Protein AF-A0A955GLT0-F1 (afdb_monomer)

Solvent-accessible surface area (backbone atoms only — not comparable to full-atom values): 5269 Å² total; per-residue (Å²): 134,77,62,57,62,57,51,56,55,58,64,50,71,75,70,80,43,52,69,57,51,52,56,52,40,60,75,50,39,75,55,86,53,65,71,56,28,47,45,45,9,45,49,45,28,59,43,27,73,77,38,53,63,65,41,48,56,51,40,75,76,42,37,40,66,34,46,69,64,18,48,51,44,38,43,62,85,51,56,72,68,60,42,52,52,53,57,49,43,38,73,72,63,119

Structure (mmCIF, N/CA/C/O backbone):
data_AF-A0A955GLT0-F1
#
_entry.id   AF-A0A955GLT0-F1
#
loop_
_atom_site.group_PDB
_atom_site.id
_atom_site.type_symbol
_atom_site.label_atom_id
_atom_site.label_alt_id
_atom_site.label_comp_id
_atom_site.label_asym_id
_atom_site.label_entity_id
_atom_site.label_seq_id
_atom_site.pdbx_PDB_ins_code
_atom_site.Cartn_x
_atom_site.Cartn_y
_atom_site.Cartn_z
_atom_site.occupancy
_atom_site.B_iso_or_equiv
_atom_site.auth_seq_id
_atom_site.auth_comp_id
_atom_site.auth_asym_id
_atom_site.auth_atom_id
_atom_site.pdbx_PDB_model_num
ATOM 1 N N . LYS A 1 1 ? -0.012 1.120 24.786 1.00 47.44 1 LYS A N 1
ATOM 2 C CA . LYS A 1 1 ? -0.844 0.226 23.939 1.00 47.44 1 LYS A CA 1
ATOM 3 C C . LYS A 1 1 ? -0.318 0.081 22.489 1.00 47.44 1 LYS A C 1
ATOM 5 O O . LYS A 1 1 ? -0.978 -0.544 21.677 1.00 47.44 1 LYS A O 1
ATOM 10 N N . ASN A 1 2 ? 0.921 0.510 22.186 1.00 43.53 2 ASN A N 1
ATOM 11 C CA . ASN A 1 2 ? 1.447 0.621 20.808 1.00 43.53 2 ASN A CA 1
ATOM 12 C C . ASN A 1 2 ? 2.295 -0.576 20.328 1.00 43.53 2 ASN A C 1
ATOM 14 O O . ASN A 1 2 ? 2.870 -0.527 19.248 1.00 43.53 2 ASN A O 1
ATOM 18 N N . ARG A 1 3 ? 2.412 -1.648 21.124 1.00 44.78 3 ARG A N 1
ATOM 19 C CA . ARG A 1 3 ? 3.221 -2.829 20.764 1.00 44.78 3 ARG A CA 1
ATOM 20 C C . ARG A 1 3 ? 2.453 -3.858 19.930 1.00 44.78 3 ARG A C 1
ATOM 22 O O . ARG A 1 3 ? 3.079 -4.605 19.193 1.00 44.78 3 ARG A O 1
ATOM 29 N N . ILE A 1 4 ? 1.121 -3.881 20.020 1.00 50.28 4 ILE A N 1
ATOM 30 C CA . ILE A 1 4 ? 0.294 -4.939 19.418 1.00 50.28 4 ILE A CA 1
ATOM 31 C C . ILE A 1 4 ? 0.258 -4.814 17.893 1.00 50.28 4 ILE A C 1
ATOM 33 O O . ILE A 1 4 ? 0.492 -5.814 17.227 1.00 50.28 4 ILE A O 1
ATOM 37 N N . ALA A 1 5 ? 0.064 -3.602 17.352 1.00 49.94 5 ALA A N 1
ATOM 38 C CA . ALA A 1 5 ? 0.055 -3.362 15.904 1.00 49.94 5 ALA A CA 1
ATOM 39 C C . ALA A 1 5 ? 1.405 -3.725 15.261 1.00 49.94 5 ALA A C 1
ATOM 41 O O . ALA A 1 5 ? 1.452 -4.509 14.324 1.00 49.94 5 ALA A O 1
ATOM 42 N N . ILE A 1 6 ? 2.517 -3.260 15.846 1.00 53.38 6 ILE A N 1
ATOM 43 C CA . ILE A 1 6 ? 3.873 -3.599 15.380 1.00 53.38 6 ILE A CA 1
ATOM 44 C C . ILE A 1 6 ? 4.130 -5.115 15.474 1.00 53.38 6 ILE A C 1
ATOM 46 O O . ILE A 1 6 ? 4.723 -5.698 14.569 1.00 53.38 6 ILE A O 1
ATOM 50 N N . ALA A 1 7 ? 3.667 -5.773 16.543 1.00 53.47 7 ALA A N 1
ATOM 51 C CA . ALA A 1 7 ? 3.836 -7.214 16.723 1.00 53.47 7 ALA A CA 1
ATOM 52 C C . ALA A 1 7 ? 3.009 -8.049 15.729 1.00 53.47 7 ALA A C 1
ATOM 54 O O . ALA A 1 7 ? 3.499 -9.078 15.268 1.00 53.47 7 ALA A O 1
ATOM 55 N N . THR A 1 8 ? 1.802 -7.604 15.350 1.00 54.09 8 THR A N 1
ATOM 56 C CA . THR A 1 8 ? 1.003 -8.284 14.312 1.00 54.09 8 THR A CA 1
ATOM 57 C C . THR A 1 8 ? 1.673 -8.143 12.949 1.00 54.09 8 THR A C 1
ATOM 59 O O . THR A 1 8 ? 1.871 -9.136 12.258 1.00 54.09 8 THR A O 1
ATOM 62 N N . THR A 1 9 ? 2.142 -6.941 12.611 1.00 55.34 9 THR A N 1
ATOM 63 C CA . THR A 1 9 ? 2.910 -6.662 11.390 1.00 55.34 9 THR A CA 1
ATOM 64 C C . THR A 1 9 ? 4.179 -7.526 11.266 1.00 55.34 9 THR A C 1
ATOM 66 O O . THR A 1 9 ? 4.480 -8.037 10.187 1.00 55.34 9 THR A O 1
ATOM 69 N N . LEU A 1 10 ? 4.908 -7.757 12.365 1.00 55.16 10 LEU A N 1
ATOM 70 C CA . LEU A 1 10 ? 6.148 -8.546 12.363 1.00 55.16 10 LEU A CA 1
ATOM 71 C C . LEU A 1 10 ? 5.916 -10.067 12.243 1.00 55.16 10 LEU A C 1
ATOM 73 O O . LEU A 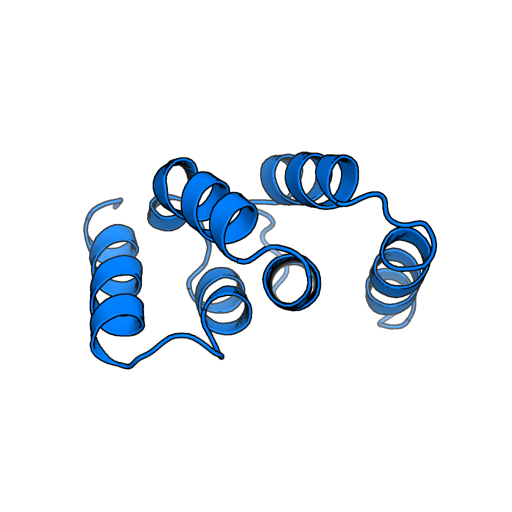1 10 ? 6.796 -10.782 11.760 1.00 55.16 10 LEU A O 1
ATOM 77 N N . ALA A 1 11 ? 4.760 -10.567 12.688 1.00 56.16 11 ALA A N 1
ATOM 78 C CA . ALA A 1 11 ? 4.433 -11.993 12.653 1.00 56.16 11 ALA A CA 1
ATOM 79 C C . ALA A 1 11 ? 4.120 -12.498 11.231 1.00 56.16 11 ALA A C 1
ATOM 81 O O . ALA A 1 11 ? 4.488 -13.620 10.892 1.00 56.16 11 ALA A O 1
ATOM 82 N N . PHE A 1 12 ? 3.504 -11.673 10.373 1.00 56.22 12 PHE A N 1
ATOM 83 C CA . PHE A 1 12 ? 3.058 -12.102 9.037 1.00 56.22 12 PHE A CA 1
ATOM 84 C C . PHE A 1 12 ? 4.145 -12.029 7.954 1.00 56.22 12 P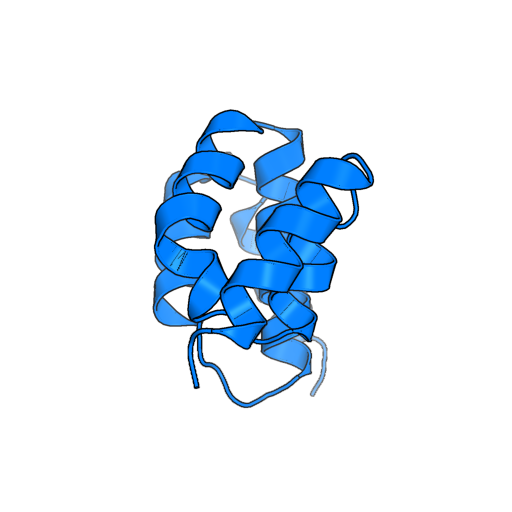HE A 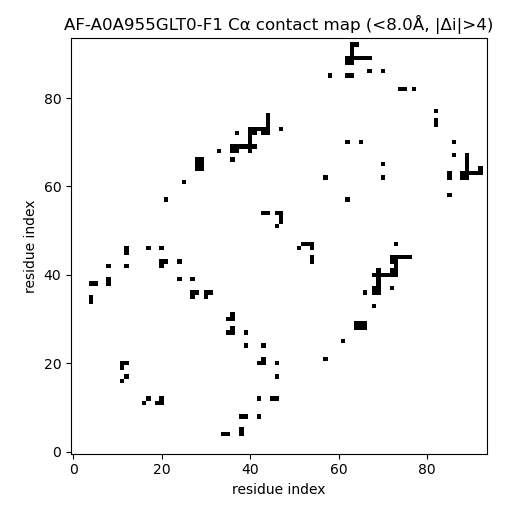C 1
ATOM 86 O O . PHE A 1 12 ? 4.224 -12.908 7.097 1.00 56.22 12 PHE A O 1
ATOM 93 N N . ILE A 1 13 ? 5.053 -11.049 8.029 1.00 55.28 13 ILE A N 1
ATOM 94 C CA . ILE A 1 13 ? 6.124 -10.856 7.029 1.00 55.28 13 ILE A CA 1
ATOM 95 C C . ILE A 1 13 ? 7.175 -11.985 7.083 1.00 55.28 13 ILE A C 1
ATOM 97 O O . ILE A 1 13 ? 7.897 -12.233 6.115 1.00 55.28 13 ILE A O 1
ATOM 101 N N . ARG A 1 14 ? 7.268 -12.714 8.200 1.00 57.00 14 ARG A N 1
ATOM 102 C CA . ARG A 1 14 ? 8.317 -13.718 8.434 1.00 57.00 14 ARG A CA 1
ATOM 103 C C . ARG A 1 14 ? 8.108 -15.070 7.744 1.00 57.00 14 ARG A C 1
ATOM 105 O O . ARG A 1 14 ? 9.018 -15.885 7.822 1.00 57.00 14 ARG A O 1
ATOM 112 N N . HIS A 1 15 ? 6.974 -15.334 7.091 1.00 56.25 15 HIS A N 1
ATOM 113 C CA . HIS A 1 15 ? 6.657 -16.665 6.525 1.00 56.25 15 HIS A CA 1
ATOM 114 C C . HIS A 1 15 ? 6.229 -16.648 5.048 1.00 56.25 15 HIS A C 1
ATOM 116 O O . HIS A 1 15 ? 5.510 -17.535 4.608 1.00 56.25 15 HIS A O 1
ATOM 122 N N . ASP A 1 16 ? 6.648 -15.639 4.280 1.00 60.81 16 ASP A N 1
ATOM 123 C CA . ASP A 1 16 ? 6.372 -15.559 2.830 1.00 60.81 16 ASP A CA 1
ATOM 124 C C . ASP A 1 16 ? 4.881 -15.536 2.449 1.00 60.81 16 ASP A C 1
ATOM 126 O O . ASP A 1 16 ? 4.487 -15.809 1.321 1.00 60.81 16 ASP A O 1
ATOM 130 N N . ARG A 1 17 ? 4.020 -15.141 3.393 1.00 71.62 17 ARG A N 1
ATOM 131 C CA . ARG A 1 17 ? 2.567 -15.077 3.193 1.00 71.62 17 ARG A CA 1
ATOM 132 C C . ARG A 1 17 ? 2.158 -13.704 2.658 1.00 71.62 17 ARG A C 1
ATOM 134 O O . ARG A 1 17 ? 1.498 -12.923 3.348 1.00 71.62 17 ARG A O 1
ATOM 141 N N . LEU A 1 18 ? 2.597 -13.403 1.434 1.00 79.00 18 LEU A N 1
ATOM 142 C CA . LEU A 1 18 ? 2.225 -12.178 0.717 1.00 79.00 18 LEU A CA 1
ATOM 143 C C . LEU A 1 18 ? 0.710 -12.113 0.489 1.00 79.00 18 LEU A C 1
ATOM 145 O O . LEU A 1 18 ? 0.095 -11.105 0.824 1.00 79.00 18 LEU A O 1
ATOM 149 N N . ASP A 1 19 ? 0.092 -13.215 0.069 1.00 82.69 19 ASP A N 1
ATOM 150 C CA . ASP A 1 19 ? -1.356 -13.283 -0.176 1.00 82.69 19 ASP A CA 1
ATOM 151 C C . ASP A 1 19 ? -2.172 -12.903 1.063 1.00 82.69 19 ASP A C 1
ATOM 153 O O . ASP A 1 19 ? -3.096 -12.095 1.002 1.00 82.69 19 ASP A O 1
ATOM 157 N N . GLN A 1 20 ? -1.774 -13.412 2.230 1.00 83.56 20 GLN A N 1
ATOM 158 C CA . GLN A 1 20 ? -2.430 -13.071 3.493 1.00 83.56 20 GLN A CA 1
ATOM 159 C C . GLN A 1 20 ? -2.221 -11.612 3.887 1.00 83.56 20 GLN A C 1
ATOM 161 O O . GLN A 1 20 ? -3.098 -11.001 4.493 1.00 83.56 20 GLN A O 1
ATOM 166 N N . THR A 1 21 ? -1.061 -11.047 3.549 1.00 86.38 21 THR A N 1
ATOM 167 C CA . THR A 1 21 ? -0.787 -9.626 3.774 1.00 86.38 21 THR A CA 1
ATOM 168 C C . THR A 1 21 ? -1.770 -8.767 2.984 1.00 86.38 21 THR A C 1
ATOM 170 O O . THR A 1 21 ? -2.338 -7.833 3.553 1.00 86.38 21 THR A O 1
ATOM 173 N N . TYR A 1 22 ? -2.031 -9.103 1.719 1.00 90.81 22 TYR A N 1
ATOM 174 C CA . TYR A 1 22 ? -3.010 -8.388 0.901 1.00 90.81 22 TYR A CA 1
ATOM 175 C C . TYR A 1 22 ? -4.447 -8.600 1.395 1.00 90.81 22 TYR A C 1
ATOM 177 O O . TYR A 1 22 ? -5.162 -7.616 1.567 1.00 90.81 22 TYR A O 1
ATOM 185 N N . GLN A 1 23 ? -4.836 -9.830 1.750 1.00 90.25 23 GLN A N 1
ATOM 186 C CA . GLN A 1 23 ? -6.162 -10.126 2.321 1.00 90.25 23 GLN A CA 1
ATOM 187 C C . GLN A 1 23 ? -6.443 -9.327 3.605 1.00 90.25 23 GLN A C 1
ATOM 189 O O . GLN A 1 23 ? -7.508 -8.736 3.766 1.00 90.25 23 GLN A O 1
ATOM 194 N N . ILE A 1 24 ? -5.478 -9.267 4.527 1.00 88.69 24 ILE A N 1
ATOM 195 C CA . ILE A 1 24 ? -5.618 -8.484 5.764 1.00 88.69 24 ILE A CA 1
ATOM 196 C C . ILE A 1 24 ? -5.664 -6.983 5.452 1.00 88.69 24 ILE A C 1
ATOM 198 O O . ILE A 1 24 ? -6.441 -6.249 6.063 1.00 88.69 24 ILE A O 1
ATOM 202 N N . SER A 1 25 ? -4.844 -6.520 4.505 1.00 91.62 25 SER A N 1
ATOM 203 C CA . SER A 1 25 ? -4.811 -5.108 4.107 1.00 91.62 25 SER A CA 1
ATOM 204 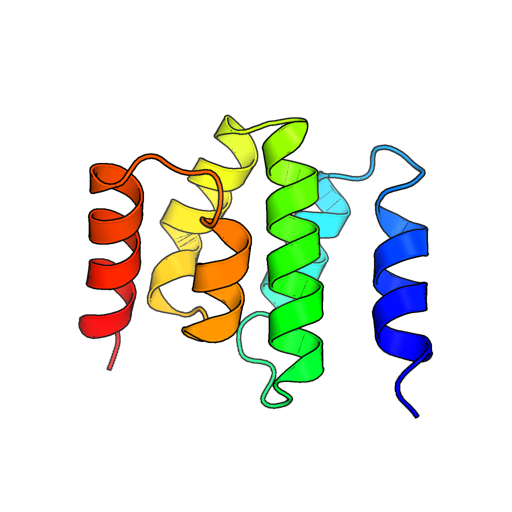C C . SER A 1 25 ? -6.137 -4.655 3.499 1.00 91.62 25 SER A C 1
ATOM 206 O O . SER A 1 25 ? -6.578 -3.544 3.781 1.00 91.62 25 SER A O 1
ATOM 208 N N . GLU A 1 26 ? -6.792 -5.520 2.723 1.00 93.25 26 GLU A N 1
ATOM 209 C CA . GLU A 1 26 ? -8.135 -5.294 2.187 1.00 93.25 26 GLU A CA 1
ATOM 210 C C . GLU A 1 26 ? -9.173 -5.143 3.309 1.00 93.25 26 GLU A C 1
ATOM 212 O O . GLU A 1 26 ? -9.909 -4.158 3.345 1.00 93.25 26 GLU A O 1
ATOM 217 N N . ILE A 1 27 ? -9.181 -6.057 4.287 1.00 91.25 27 ILE A N 1
ATOM 218 C CA . ILE A 1 27 ? -10.104 -5.997 5.436 1.00 91.25 27 ILE A CA 1
ATOM 219 C C . ILE A 1 27 ? -9.922 -4.695 6.231 1.00 91.25 27 ILE A C 1
ATOM 221 O O . ILE A 1 27 ? -10.888 -4.096 6.706 1.00 91.25 27 ILE A O 1
ATOM 225 N N . LEU A 1 28 ? -8.677 -4.242 6.388 1.00 91.12 28 LEU A N 1
ATOM 226 C CA . LEU A 1 28 ? -8.325 -3.082 7.209 1.00 91.12 28 LEU A CA 1
ATOM 227 C C . LEU A 1 28 ? -8.308 -1.763 6.434 1.00 91.12 28 LEU A C 1
ATOM 229 O O . LEU A 1 28 ? -7.883 -0.738 6.976 1.00 91.12 28 LEU A O 1
ATOM 233 N N . ILE A 1 29 ? -8.775 -1.757 5.186 1.00 91.00 29 ILE A N 1
ATOM 234 C CA . ILE A 1 29 ? -8.479 -0.665 4.269 1.00 91.00 29 ILE A CA 1
ATOM 235 C C . ILE A 1 29 ? -9.045 0.687 4.699 1.00 91.00 29 ILE A C 1
ATOM 237 O O . ILE A 1 29 ? -8.411 1.707 4.466 1.00 91.00 29 ILE A O 1
ATOM 241 N N . ARG A 1 30 ? -10.177 0.707 5.412 1.00 88.44 30 ARG A N 1
ATOM 242 C CA . ARG A 1 30 ? -10.816 1.925 5.949 1.00 88.44 30 ARG A CA 1
ATOM 243 C C . ARG A 1 30 ? -10.707 2.051 7.468 1.00 88.44 30 ARG A C 1
ATOM 245 O O . ARG A 1 30 ? -11.520 2.731 8.090 1.00 88.44 30 ARG A O 1
ATOM 252 N N . HIS A 1 31 ? -9.737 1.384 8.092 1.00 88.50 31 HIS A N 1
ATOM 253 C CA . HIS A 1 31 ? -9.614 1.418 9.547 1.00 88.50 31 HIS A CA 1
ATOM 254 C C . HIS A 1 31 ? -9.401 2.865 10.054 1.00 88.50 31 HIS A C 1
ATOM 256 O O . HIS A 1 31 ? -8.518 3.560 9.539 1.00 88.50 31 HIS A O 1
ATOM 262 N N . PRO A 1 32 ? -10.166 3.338 11.059 1.00 87.06 32 PRO A N 1
ATOM 263 C CA . PRO A 1 32 ? -10.147 4.746 11.473 1.00 87.06 32 PRO A CA 1
ATOM 264 C C . PRO A 1 32 ? -8.863 5.148 12.216 1.00 87.06 32 PRO A C 1
ATOM 266 O O . PRO A 1 32 ? -8.434 6.294 12.136 1.00 87.06 32 PRO A O 1
ATOM 269 N N . GLU A 1 33 ? -8.229 4.209 12.923 1.00 89.31 33 GLU A N 1
ATOM 270 C CA . GLU A 1 33 ? -7.009 4.477 13.698 1.00 89.31 33 GLU A CA 1
ATOM 271 C C . GLU A 1 33 ? -5.773 4.699 12.811 1.00 89.31 33 GLU A C 1
ATOM 273 O O . GLU A 1 33 ? -5.346 3.799 12.082 1.00 89.31 33 GLU A O 1
ATOM 278 N N . ASP A 1 34 ? -5.122 5.853 12.965 1.00 88.50 34 ASP A N 1
ATOM 279 C CA . ASP A 1 34 ? -3.910 6.242 12.226 1.00 88.50 34 ASP A CA 1
ATOM 280 C C . ASP A 1 34 ? -2.754 5.234 12.383 1.00 88.50 34 ASP A C 1
ATOM 282 O O . ASP A 1 34 ? -2.059 4.910 11.419 1.00 88.50 34 ASP A O 1
ATOM 286 N N . LEU A 1 35 ? -2.573 4.656 13.5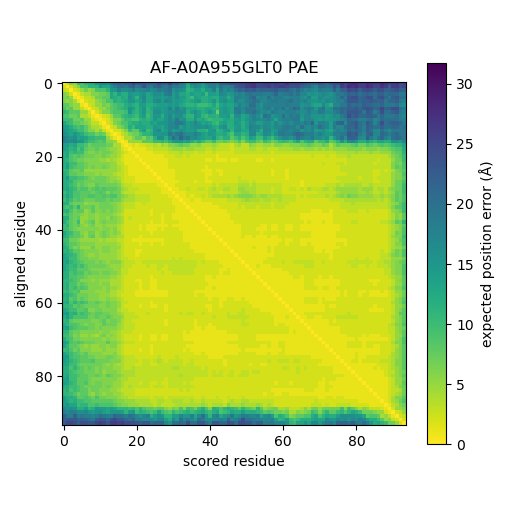77 1.00 86.50 35 LEU A N 1
ATOM 287 C CA . LEU A 1 35 ? -1.543 3.634 13.797 1.00 86.50 35 LEU A CA 1
ATOM 288 C C . LEU A 1 35 ? -1.789 2.367 12.971 1.00 86.50 35 LEU A C 1
ATOM 290 O O . LEU A 1 35 ? -0.827 1.756 12.504 1.00 86.50 35 LEU A O 1
ATOM 294 N N . MET A 1 36 ? -3.053 1.984 12.767 1.00 87.44 36 MET A N 1
ATOM 295 C CA . MET A 1 36 ? -3.387 0.839 11.923 1.00 87.44 36 MET A CA 1
ATOM 296 C C . MET A 1 36 ? -3.101 1.156 10.457 1.00 87.44 36 MET A C 1
ATOM 2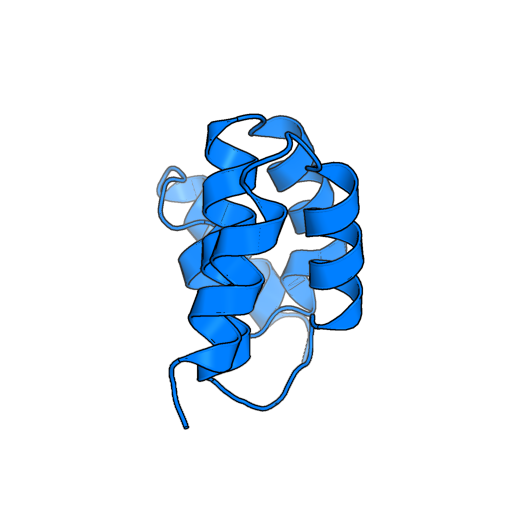98 O O . MET A 1 36 ? -2.473 0.359 9.768 1.00 87.44 36 MET A O 1
ATOM 302 N N . GLN A 1 37 ? -3.463 2.356 10.000 1.00 91.81 37 GLN A N 1
ATOM 303 C CA . GLN A 1 37 ? -3.176 2.811 8.638 1.00 91.81 37 GLN A CA 1
ATOM 304 C C . GLN A 1 37 ? -1.672 2.800 8.336 1.00 91.81 37 GLN A C 1
ATOM 306 O O . GLN A 1 37 ? -1.252 2.316 7.286 1.00 91.81 37 GLN A O 1
ATOM 311 N N . LYS A 1 38 ? -0.847 3.281 9.275 1.00 90.38 38 LYS A N 1
ATOM 312 C CA . LYS A 1 38 ? 0.622 3.225 9.179 1.00 90.38 38 LYS A CA 1
ATOM 313 C C . LYS A 1 38 ? 1.139 1.789 9.155 1.00 90.38 38 LYS A C 1
ATOM 315 O O . LYS A 1 38 ? 1.996 1.469 8.335 1.00 90.38 3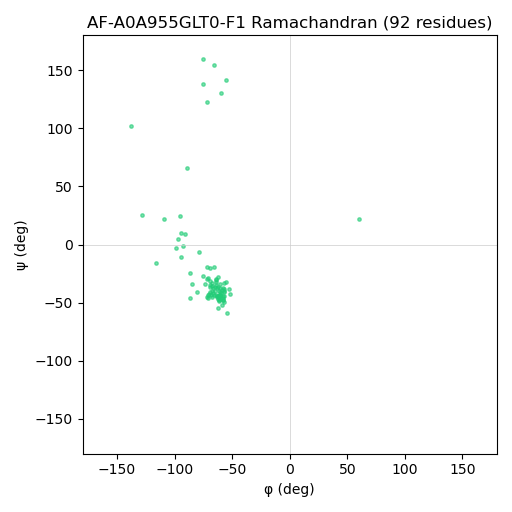8 LYS A O 1
ATOM 320 N N . GLY A 1 39 ? 0.608 0.931 10.029 1.00 89.94 39 GLY A N 1
ATOM 321 C CA . GLY A 1 39 ? 0.961 -0.487 10.095 1.00 89.94 39 GLY A CA 1
ATOM 322 C C . GLY A 1 39 ? 0.689 -1.213 8.777 1.00 89.94 39 GLY A C 1
ATOM 323 O O . GLY A 1 39 ? 1.600 -1.809 8.207 1.00 89.94 39 GLY A O 1
ATOM 324 N N . VAL A 1 40 ? -0.530 -1.088 8.249 1.00 91.44 40 VAL A N 1
ATOM 325 C CA . VAL A 1 40 ? -0.940 -1.696 6.973 1.00 91.44 40 VAL A CA 1
ATOM 326 C C . VAL A 1 40 ? -0.135 -1.125 5.804 1.00 91.44 40 VAL A C 1
ATOM 328 O O . VAL A 1 40 ? 0.390 -1.880 4.990 1.00 91.44 40 VAL A O 1
ATOM 331 N N . GLY A 1 41 ? 0.051 0.197 5.743 1.00 94.00 41 GLY A N 1
ATOM 332 C CA . GLY A 1 41 ? 0.859 0.827 4.697 1.00 94.00 41 GLY A CA 1
ATOM 333 C C . GLY A 1 41 ? 2.317 0.348 4.697 1.00 94.00 41 GLY A C 1
ATOM 334 O O . GLY A 1 41 ? 2.901 0.137 3.634 1.00 94.00 41 GLY A O 1
ATOM 335 N N . TRP A 1 42 ? 2.905 0.118 5.876 1.00 92.69 42 TRP A N 1
ATOM 336 C CA . TRP A 1 42 ? 4.240 -0.473 5.984 1.00 92.69 42 TRP A CA 1
ATOM 337 C C . TRP A 1 42 ? 4.258 -1.944 5.550 1.00 92.69 42 TRP A C 1
ATOM 339 O O . TRP A 1 42 ? 5.163 -2.334 4.817 1.00 92.69 42 TRP A O 1
ATOM 349 N N . MET A 1 43 ? 3.248 -2.743 5.915 1.00 90.19 43 MET A N 1
ATOM 350 C CA . MET A 1 43 ? 3.124 -4.134 5.451 1.00 90.19 43 MET A CA 1
ATOM 351 C C . MET A 1 43 ? 3.064 -4.222 3.925 1.00 90.19 43 MET A C 1
ATOM 353 O O . MET A 1 43 ? 3.819 -4.990 3.334 1.00 90.19 43 MET A O 1
ATOM 357 N N . LEU A 1 44 ? 2.231 -3.393 3.289 1.00 93.19 44 LEU A N 1
ATOM 358 C CA . LEU A 1 44 ? 2.120 -3.311 1.831 1.00 93.19 44 LEU A CA 1
ATOM 359 C C . LEU A 1 44 ? 3.447 -2.913 1.181 1.00 93.19 44 LEU A C 1
ATOM 361 O O . LEU A 1 44 ? 3.850 -3.495 0.176 1.00 93.19 44 LEU A O 1
ATOM 365 N N . ARG A 1 45 ? 4.176 -1.966 1.780 1.00 93.94 45 ARG A N 1
ATOM 366 C CA . ARG A 1 45 ? 5.511 -1.587 1.307 1.00 93.94 45 ARG A CA 1
ATOM 367 C C . ARG A 1 45 ? 6.498 -2.749 1.392 1.00 93.94 45 ARG A C 1
ATOM 369 O O . ARG A 1 45 ? 7.253 -2.955 0.447 1.00 93.94 45 ARG A O 1
ATOM 376 N N . GLU A 1 46 ? 6.545 -3.472 2.511 1.00 89.94 46 GLU A N 1
ATOM 377 C CA . GLU A 1 46 ? 7.453 -4.616 2.667 1.00 89.94 46 GLU A CA 1
ATOM 378 C C . GLU A 1 46 ? 7.083 -5.769 1.723 1.00 89.94 46 GLU A C 1
ATOM 380 O O . GLU A 1 46 ? 7.980 -6.379 1.142 1.00 89.94 46 GLU A O 1
ATOM 385 N N . ALA A 1 47 ? 5.788 -6.017 1.499 1.00 90.12 47 ALA A N 1
ATOM 386 C CA . ALA A 1 47 ? 5.304 -6.955 0.487 1.00 90.12 47 ALA A CA 1
ATOM 387 C C . ALA A 1 47 ? 5.757 -6.543 -0.925 1.00 90.12 47 ALA A C 1
ATOM 389 O O . ALA A 1 47 ? 6.347 -7.345 -1.647 1.00 90.12 47 ALA A O 1
ATOM 390 N N . GLY A 1 48 ? 5.607 -5.261 -1.270 1.00 92.25 48 GLY A N 1
ATOM 391 C CA . GLY A 1 48 ? 6.025 -4.701 -2.557 1.00 92.25 48 GLY A CA 1
ATOM 392 C C . GLY A 1 48 ? 7.532 -4.698 -2.814 1.00 92.25 48 GLY A C 1
ATOM 393 O O . GLY A 1 48 ? 7.953 -4.608 -3.966 1.00 92.25 48 GLY A O 1
ATOM 394 N N . LYS A 1 49 ? 8.369 -4.806 -1.771 1.00 90.12 49 LYS A N 1
ATOM 395 C CA . LYS A 1 49 ? 9.815 -5.032 -1.950 1.00 90.12 49 LYS A CA 1
ATOM 396 C C . LYS A 1 49 ? 10.120 -6.439 -2.459 1.00 90.12 49 LYS A C 1
ATOM 398 O O . LYS A 1 49 ? 11.153 -6.617 -3.094 1.00 90.12 49 LYS A O 1
ATOM 403 N N . ARG A 1 50 ? 9.270 -7.419 -2.137 1.00 88.94 50 ARG A N 1
ATOM 404 C CA . ARG A 1 50 ? 9.412 -8.807 -2.597 1.00 88.94 50 ARG A CA 1
ATOM 405 C C . ARG A 1 50 ? 8.759 -9.001 -3.956 1.00 88.94 50 ARG A C 1
ATOM 407 O O . ARG A 1 50 ? 9.384 -9.562 -4.844 1.00 88.94 50 ARG A O 1
ATOM 414 N N . ASP A 1 51 ? 7.544 -8.485 -4.114 1.00 91.56 51 ASP A N 1
ATOM 415 C CA . ASP A 1 51 ? 6.817 -8.506 -5.377 1.00 91.56 51 ASP A CA 1
ATOM 416 C C . ASP A 1 51 ? 6.122 -7.165 -5.625 1.00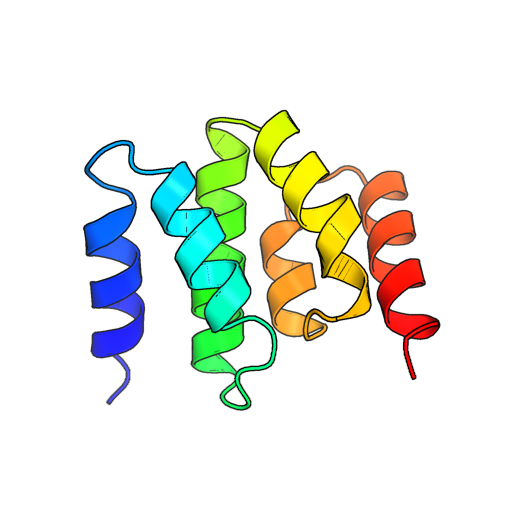 91.56 51 ASP A C 1
ATOM 418 O O . ASP A 1 51 ? 5.062 -6.850 -5.074 1.00 91.56 51 ASP A O 1
ATOM 422 N N . ARG A 1 52 ? 6.747 -6.367 -6.492 1.00 93.88 52 ARG A N 1
ATOM 423 C CA . ARG A 1 52 ? 6.236 -5.055 -6.881 1.00 93.88 52 ARG A CA 1
ATOM 424 C C . ARG A 1 52 ? 4.969 -5.152 -7.731 1.00 93.88 52 ARG A C 1
ATOM 426 O O . ARG A 1 52 ? 4.154 -4.235 -7.647 1.00 93.88 52 ARG A O 1
ATOM 433 N N . TYR A 1 53 ? 4.809 -6.200 -8.538 1.00 95.06 53 TYR A N 1
ATOM 434 C CA . TYR A 1 53 ? 3.652 -6.341 -9.423 1.00 95.06 53 TYR A CA 1
ATOM 435 C C . TYR A 1 53 ? 2.395 -6.636 -8.612 1.00 95.06 53 TYR A C 1
ATOM 437 O O . TYR A 1 53 ? 1.424 -5.898 -8.743 1.00 95.06 53 TYR A O 1
ATOM 445 N N . SER A 1 54 ? 2.466 -7.567 -7.658 1.00 94.31 54 SER A N 1
ATOM 446 C CA . SER A 1 54 ? 1.352 -7.832 -6.737 1.00 94.31 54 SER A CA 1
ATOM 447 C C . SER A 1 54 ? 0.929 -6.590 -5.936 1.00 94.31 54 SER A C 1
ATOM 449 O O . SER A 1 54 ? -0.262 -6.356 -5.728 1.00 94.31 54 SER A O 1
ATOM 451 N N . LEU A 1 55 ? 1.880 -5.740 -5.517 1.00 96.00 55 LEU A N 1
ATOM 452 C CA . LEU A 1 55 ? 1.538 -4.474 -4.856 1.00 96.00 55 LEU A CA 1
ATOM 453 C C . LEU A 1 55 ? 0.827 -3.514 -5.820 1.00 96.00 55 LEU A C 1
ATOM 455 O O . LEU A 1 55 ? -0.122 -2.844 -5.422 1.00 96.00 55 LEU A O 1
ATOM 459 N N . ILE A 1 56 ? 1.288 -3.416 -7.068 1.00 97.19 56 ILE A N 1
ATOM 460 C CA . ILE A 1 56 ? 0.645 -2.579 -8.088 1.00 97.19 56 ILE A CA 1
ATOM 461 C C . ILE A 1 56 ? -0.780 -3.069 -8.361 1.00 97.19 56 ILE A C 1
ATOM 463 O O . ILE A 1 56 ? -1.689 -2.244 -8.380 1.00 97.19 56 ILE A O 1
ATOM 467 N N . ASP A 1 57 ? -0.994 -4.377 -8.491 1.00 96.88 57 ASP A N 1
ATOM 468 C CA . ASP A 1 57 ? -2.322 -4.955 -8.711 1.00 96.88 57 ASP A CA 1
ATOM 469 C C . ASP A 1 57 ? -3.266 -4.646 -7.546 1.00 96.88 57 ASP A C 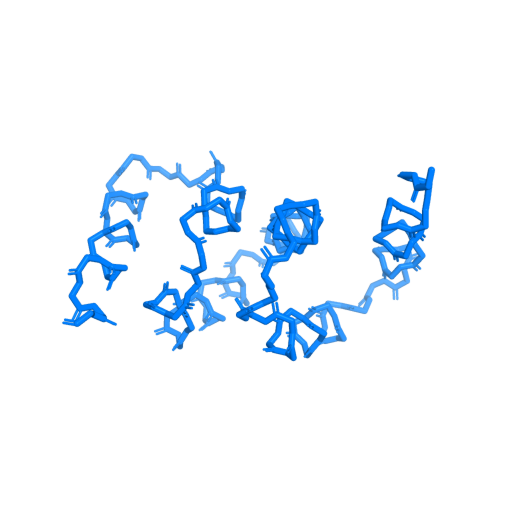1
ATOM 471 O O . ASP A 1 57 ? -4.378 -4.160 -7.759 1.00 96.88 57 ASP A O 1
ATOM 475 N N . PHE A 1 58 ? -2.792 -4.803 -6.306 1.00 96.31 58 PHE A N 1
ATOM 476 C CA . PHE A 1 58 ? -3.546 -4.400 -5.121 1.00 96.31 58 PHE A CA 1
ATOM 477 C C . PHE A 1 58 ? -3.904 -2.904 -5.152 1.00 96.31 58 PHE A C 1
ATOM 479 O O . PHE A 1 58 ? -5.055 -2.521 -4.934 1.00 96.31 58 PHE A O 1
ATOM 486 N N . LEU A 1 59 ? -2.938 -2.030 -5.445 1.00 97.00 59 LEU A N 1
ATOM 487 C CA . LEU A 1 59 ? -3.164 -0.583 -5.471 1.00 97.00 59 LEU A CA 1
ATOM 488 C C . LEU A 1 59 ? -4.099 -0.154 -6.609 1.00 97.00 59 LEU A C 1
ATOM 490 O O . LEU A 1 59 ? -4.899 0.756 -6.411 1.00 97.00 59 LEU A O 1
ATOM 494 N N . ASN A 1 60 ? -4.048 -0.801 -7.772 1.00 96.12 60 ASN A N 1
ATOM 495 C CA . ASN A 1 60 ? -4.954 -0.513 -8.885 1.00 96.12 60 ASN A CA 1
ATOM 496 C C . ASN A 1 60 ? -6.423 -0.751 -8.514 1.00 96.12 60 ASN A C 1
ATOM 498 O O . ASN A 1 60 ? -7.294 -0.010 -8.965 1.00 96.12 60 ASN A O 1
ATOM 502 N N . ILE A 1 61 ? -6.692 -1.746 -7.668 1.00 95.94 61 ILE A N 1
ATOM 503 C CA . ILE A 1 61 ? -8.046 -2.069 -7.205 1.00 95.94 61 ILE A CA 1
ATOM 504 C C . ILE A 1 61 ? -8.468 -1.131 -6.067 1.00 95.94 61 ILE A C 1
ATOM 506 O O . ILE A 1 61 ? -9.608 -0.666 -6.011 1.00 95.94 61 ILE A O 1
ATOM 510 N N . TYR A 1 62 ? -7.548 -0.841 -5.147 1.00 96.19 62 TYR A N 1
ATOM 511 C CA . TYR A 1 62 ? -7.923 -0.340 -3.832 1.00 96.19 62 TYR A CA 1
ATOM 512 C C . TYR A 1 62 ? -7.448 1.075 -3.486 1.00 96.19 62 TYR A C 1
ATOM 514 O O . TYR A 1 62 ? -7.993 1.675 -2.557 1.00 96.19 62 TYR A O 1
ATOM 522 N N . ALA A 1 63 ? -6.478 1.647 -4.207 1.00 95.25 63 ALA A N 1
ATOM 523 C CA . ALA A 1 63 ? -5.834 2.904 -3.813 1.00 95.25 63 ALA A CA 1
ATOM 524 C C . ALA A 1 63 ? -6.810 4.072 -3.637 1.00 95.25 63 ALA A C 1
ATOM 526 O O . ALA A 1 63 ? -6.596 4.888 -2.746 1.00 95.25 63 ALA A O 1
ATOM 527 N N . GLY A 1 64 ? -7.894 4.138 -4.418 1.00 93.81 64 GLY A N 1
ATOM 528 C CA . GLY A 1 64 ? -8.921 5.177 -4.267 1.00 93.81 64 GLY A CA 1
ATOM 529 C C . GLY A 1 64 ? -9.633 5.151 -2.908 1.00 93.81 64 GLY A C 1
ATOM 530 O O . GLY A 1 64 ? -10.040 6.187 -2.400 1.00 93.81 64 GLY A O 1
ATOM 531 N N . GLN A 1 65 ? -9.721 3.983 -2.268 1.00 93.31 65 GLN A N 1
ATOM 532 C CA . GLN A 1 65 ? -10.406 3.799 -0.984 1.00 93.31 65 GLN A CA 1
ATOM 533 C C . GLN A 1 65 ? -9.466 3.908 0.223 1.00 93.31 65 GLN A C 1
ATOM 535 O O . GLN A 1 65 ? -9.924 3.924 1.367 1.00 93.31 65 GLN A O 1
ATOM 540 N N . MET A 1 66 ? -8.153 3.931 -0.017 1.00 94.25 66 MET A N 1
ATOM 541 C CA . MET A 1 66 ? -7.150 3.931 1.039 1.00 94.25 66 MET A CA 1
ATOM 542 C C . MET A 1 66 ? -7.048 5.308 1.711 1.00 94.25 66 MET A C 1
ATOM 544 O O . MET A 1 66 ? -6.948 6.332 1.030 1.00 94.25 66 MET A O 1
ATOM 548 N N . PRO A 1 67 ? -6.934 5.357 3.048 1.00 94.31 67 PRO A N 1
ATOM 549 C CA . PRO A 1 67 ? -6.527 6.551 3.761 1.00 94.31 67 PRO A CA 1
ATOM 550 C C . PRO A 1 67 ? -5.189 7.070 3.239 1.00 94.31 67 PRO A C 1
ATOM 552 O O . PRO A 1 67 ? -4.253 6.303 2.984 1.00 94.31 67 PRO A O 1
ATOM 555 N N . ARG A 1 68 ? -5.067 8.398 3.149 1.00 94.88 68 ARG A N 1
ATOM 556 C CA . ARG A 1 68 ? -3.870 9.074 2.624 1.00 94.88 68 ARG A CA 1
ATOM 557 C C . ARG A 1 68 ? -2.583 8.621 3.319 1.00 94.88 68 ARG A C 1
ATOM 559 O O . ARG A 1 68 ? -1.560 8.466 2.652 1.00 94.88 68 ARG A O 1
ATOM 566 N N . THR A 1 69 ? -2.638 8.388 4.633 1.00 94.31 69 THR A N 1
ATOM 567 C CA . THR A 1 69 ? -1.511 7.863 5.413 1.00 94.31 69 THR A CA 1
ATOM 568 C C . THR A 1 69 ? -1.111 6.476 4.920 1.00 94.31 69 THR A C 1
ATOM 570 O O . THR A 1 69 ? 0.037 6.285 4.530 1.00 94.31 69 THR A O 1
ATOM 573 N N . MET A 1 70 ? -2.052 5.530 4.861 1.00 95.31 70 MET A N 1
ATOM 574 C CA . MET A 1 70 ? -1.791 4.154 4.425 1.00 95.31 70 MET A CA 1
ATOM 575 C C . MET A 1 70 ? -1.190 4.112 3.016 1.00 95.31 70 MET A C 1
ATOM 577 O O . MET A 1 70 ? -0.137 3.503 2.812 1.00 95.31 70 MET A O 1
ATOM 581 N N . LEU A 1 71 ? -1.812 4.820 2.065 1.00 97.00 71 LEU A N 1
ATOM 582 C CA . LEU A 1 71 ? -1.324 4.891 0.690 1.00 97.00 71 LEU A CA 1
ATOM 583 C C . LEU A 1 71 ? 0.083 5.493 0.632 1.00 97.00 71 LEU A C 1
ATOM 585 O O . LEU A 1 71 ? 0.947 4.970 -0.067 1.00 97.00 71 LEU A O 1
ATOM 589 N N . GLY A 1 72 ? 0.332 6.565 1.392 1.00 96.75 72 GLY A N 1
ATOM 590 C CA . GLY A 1 72 ? 1.627 7.239 1.443 1.00 96.75 72 GLY A CA 1
ATOM 591 C C . GLY A 1 72 ? 2.778 6.316 1.846 1.00 96.75 72 GLY A C 1
ATOM 592 O O . GLY A 1 72 ? 3.845 6.390 1.237 1.00 96.75 72 GLY A O 1
ATOM 593 N N . TYR A 1 73 ? 2.550 5.428 2.817 1.00 95.81 73 TYR A N 1
ATOM 594 C CA . TYR A 1 73 ? 3.534 4.420 3.217 1.00 95.81 73 TYR A CA 1
ATOM 595 C C . TYR A 1 73 ? 3.709 3.328 2.154 1.00 95.81 73 TYR A C 1
ATOM 597 O O . TYR A 1 73 ? 4.849 2.986 1.831 1.00 95.81 73 TYR A O 1
ATOM 605 N N . ALA A 1 74 ? 2.614 2.824 1.574 1.00 96.44 74 ALA A N 1
ATOM 606 C CA . ALA A 1 74 ? 2.658 1.760 0.567 1.00 96.44 74 ALA A CA 1
ATOM 607 C C . ALA A 1 74 ? 3.480 2.164 -0.672 1.00 96.44 74 ALA A C 1
ATOM 609 O O . ALA A 1 74 ? 4.311 1.395 -1.152 1.00 96.44 74 ALA A O 1
ATOM 610 N N . ILE A 1 75 ? 3.319 3.407 -1.145 1.00 97.50 75 ILE A N 1
ATOM 611 C CA . ILE A 1 75 ? 3.997 3.923 -2.347 1.00 97.50 75 ILE A CA 1
ATOM 612 C C . ILE A 1 75 ? 5.300 4.672 -2.046 1.00 97.50 75 ILE A C 1
ATOM 614 O O . ILE A 1 75 ? 5.857 5.311 -2.938 1.00 97.50 75 ILE A O 1
ATOM 618 N N . GLU A 1 76 ? 5.817 4.641 -0.813 1.00 96.19 76 GLU A N 1
ATOM 619 C CA . GLU A 1 76 ? 6.970 5.464 -0.407 1.00 96.19 76 GLU A CA 1
ATOM 620 C C . GLU A 1 76 ? 8.201 5.247 -1.310 1.00 96.19 76 GLU A C 1
ATOM 622 O O . GLU A 1 76 ? 8.960 6.179 -1.579 1.00 96.19 76 GLU A O 1
ATOM 627 N N . ARG A 1 77 ? 8.374 4.028 -1.828 1.00 94.38 77 ARG A N 1
ATOM 628 C CA . ARG A 1 77 ? 9.500 3.633 -2.690 1.00 94.38 77 ARG A CA 1
ATOM 629 C C . ARG A 1 77 ? 9.229 3.777 -4.190 1.00 94.38 77 ARG A C 1
ATOM 631 O O . ARG A 1 77 ? 10.112 3.472 -4.978 1.00 94.38 77 ARG A O 1
ATOM 638 N N . PHE A 1 78 ? 8.038 4.210 -4.594 1.00 96.62 78 PHE A N 1
ATOM 639 C CA . PHE A 1 78 ? 7.715 4.391 -6.009 1.00 96.62 78 PHE A CA 1
ATOM 640 C C . PHE A 1 78 ? 8.361 5.653 -6.586 1.00 96.62 78 PHE A C 1
ATOM 642 O O . PHE A 1 78 ? 8.696 6.594 -5.856 1.00 96.62 78 PHE A O 1
ATOM 649 N N . GLU A 1 79 ? 8.487 5.677 -7.909 1.00 96.88 79 GLU A N 1
ATOM 650 C CA . GLU A 1 79 ? 8.951 6.852 -8.642 1.00 96.88 79 GLU A CA 1
ATOM 651 C C . GLU A 1 79 ? 7.954 8.017 -8.520 1.00 96.88 79 GLU A C 1
ATOM 653 O O . GLU A 1 79 ? 6.759 7.780 -8.294 1.00 96.88 79 GLU A O 1
ATOM 658 N N . PRO A 1 80 ? 8.409 9.277 -8.655 1.00 96.81 80 PRO A N 1
ATOM 659 C CA . PRO A 1 80 ? 7.568 10.460 -8.467 1.00 96.81 80 PRO A CA 1
ATOM 660 C C . PRO A 1 80 ? 6.269 10.450 -9.284 1.00 96.81 80 PRO A C 1
ATOM 662 O O . PRO A 1 80 ? 5.208 10.754 -8.734 1.00 96.81 80 PRO A O 1
ATOM 665 N N . ASP A 1 81 ? 6.329 10.038 -10.551 1.00 97.00 81 ASP A N 1
ATOM 666 C CA . ASP A 1 81 ? 5.160 10.013 -11.438 1.00 97.00 81 ASP A CA 1
ATOM 667 C C . ASP A 1 81 ? 4.116 8.999 -10.976 1.00 97.00 81 ASP A C 1
ATOM 669 O O . ASP A 1 81 ? 2.927 9.310 -10.882 1.00 97.00 81 ASP A O 1
ATOM 673 N N . LEU A 1 82 ? 4.564 7.808 -10.577 1.00 95.00 82 LEU A N 1
ATOM 674 C CA . LEU A 1 82 ? 3.676 6.767 -10.073 1.00 95.00 82 LEU A CA 1
ATOM 675 C C . LEU A 1 82 ? 3.084 7.151 -8.708 1.00 95.00 82 LEU A C 1
ATOM 677 O O . LEU A 1 82 ? 1.906 6.914 -8.447 1.00 95.00 82 LEU A O 1
ATOM 681 N N . LYS A 1 83 ? 3.863 7.826 -7.850 1.00 96.38 83 LYS A N 1
ATOM 682 C CA . LYS A 1 83 ? 3.341 8.406 -6.602 1.00 96.38 83 LYS A CA 1
ATOM 683 C C . LYS A 1 83 ? 2.246 9.433 -6.873 1.00 96.38 83 LYS A C 1
ATOM 685 O O . LYS A 1 83 ? 1.241 9.452 -6.163 1.00 96.38 83 LYS A O 1
ATOM 690 N N . ARG A 1 84 ? 2.452 10.307 -7.863 1.00 96.00 84 ARG A N 1
ATOM 691 C CA . ARG A 1 84 ? 1.481 11.332 -8.259 1.00 96.00 84 ARG A CA 1
ATOM 692 C C . ARG A 1 84 ? 0.204 10.698 -8.804 1.00 96.00 84 ARG A C 1
ATOM 694 O O . ARG A 1 84 ? -0.870 11.126 -8.394 1.00 96.00 84 ARG A O 1
ATOM 701 N N . TYR A 1 85 ? 0.327 9.668 -9.640 1.00 96.12 85 TYR A N 1
ATOM 702 C CA . TYR A 1 85 ? -0.805 8.902 -10.162 1.00 96.12 85 TYR A CA 1
ATOM 703 C C . TYR A 1 85 ? -1.698 8.367 -9.033 1.00 96.12 85 TYR A C 1
ATOM 705 O O . TYR A 1 85 ? -2.855 8.768 -8.925 1.00 96.12 85 TYR A O 1
ATOM 713 N N . TYR A 1 86 ? -1.148 7.563 -8.116 1.00 96.12 86 TYR A N 1
ATOM 714 C CA . TYR A 1 86 ? -1.945 6.965 -7.037 1.00 96.12 86 TYR A CA 1
ATOM 715 C C . TYR A 1 86 ? -2.521 7.997 -6.063 1.00 96.12 86 TYR A C 1
ATOM 717 O O . TYR A 1 86 ? -3.655 7.859 -5.610 1.00 96.12 86 TYR A O 1
ATOM 725 N N . ARG A 1 87 ? -1.777 9.069 -5.757 1.00 94.31 87 ARG A N 1
ATOM 726 C CA . ARG A 1 87 ? -2.300 10.174 -4.935 1.00 94.31 87 ARG A CA 1
ATOM 727 C C . ARG A 1 87 ? -3.464 10.903 -5.606 1.00 94.31 87 ARG A C 1
ATOM 729 O O . ARG A 1 87 ? -4.316 11.426 -4.894 1.00 94.31 87 ARG A O 1
ATOM 736 N N . GLY A 1 88 ? -3.492 10.939 -6.938 1.00 93.75 88 GLY A N 1
ATOM 737 C CA . GLY A 1 88 ? -4.609 11.470 -7.712 1.00 93.75 88 GLY A CA 1
ATOM 738 C C . GLY A 1 88 ? -5.886 10.651 -7.528 1.00 93.75 88 GLY A C 1
ATOM 739 O O . GLY A 1 88 ? -6.942 11.239 -7.346 1.00 93.75 88 GLY A O 1
ATOM 740 N N . LEU A 1 89 ? -5.795 9.318 -7.475 1.00 90.06 89 LEU A N 1
ATOM 741 C CA . LEU A 1 89 ? -6.966 8.432 -7.342 1.00 90.06 89 LEU A CA 1
ATOM 742 C C . LEU A 1 89 ? -7.746 8.641 -6.033 1.00 90.06 89 LEU A C 1
ATOM 744 O O . LEU A 1 89 ? -8.976 8.603 -6.031 1.00 90.06 89 LEU A O 1
ATOM 748 N N . VAL A 1 90 ? -7.046 8.923 -4.930 1.00 79.31 90 VAL A N 1
ATOM 749 C CA . VAL A 1 90 ? -7.680 9.228 -3.631 1.00 79.31 90 VAL A CA 1
ATOM 750 C C . VAL A 1 90 ? -8.503 10.517 -3.694 1.00 79.31 90 VAL A C 1
ATOM 752 O O . VAL A 1 90 ? -9.519 10.632 -3.020 1.00 79.31 90 VAL A O 1
ATOM 755 N N . ALA A 1 91 ? -8.095 11.492 -4.512 1.00 63.56 91 ALA A N 1
ATOM 756 C CA . ALA A 1 91 ? -8.780 12.781 -4.603 1.00 63.56 91 ALA A CA 1
ATOM 757 C C . ALA A 1 91 ? -10.145 12.707 -5.314 1.00 63.56 91 ALA A C 1
ATOM 759 O O . ALA A 1 91 ? -10.959 13.604 -5.124 1.00 63.56 91 ALA A O 1
ATOM 760 N N . TYR A 1 92 ? -10.399 11.656 -6.102 1.00 58.38 92 TYR A N 1
ATOM 761 C CA . TYR A 1 92 ? -11.650 11.465 -6.849 1.00 58.38 92 TYR A CA 1
ATOM 762 C C . TYR A 1 92 ? -12.650 10.523 -6.165 1.00 58.38 92 TYR A C 1
ATOM 764 O O . TYR A 1 92 ? -13.742 10.319 -6.683 1.00 58.38 92 TYR A O 1
ATOM 772 N N . SER A 1 93 ? -12.288 9.929 -5.026 1.00 54.12 93 SER A N 1
ATOM 773 C CA . SER A 1 93 ? -13.111 8.921 -4.340 1.00 54.12 93 SER A CA 1
ATOM 774 C C . SER A 1 93 ? -13.993 9.510 -3.227 1.00 54.12 93 SER A C 1
ATOM 776 O O . SER A 1 93 ? -14.345 8.794 -2.289 1.00 54.12 93 SER A O 1
ATOM 778 N N . ASN A 1 94 ? -14.319 10.806 -3.310 1.00 42.12 94 ASN A N 1
ATOM 779 C CA . ASN A 1 94 ? -15.094 11.546 -2.311 1.00 42.12 94 ASN A CA 1
ATOM 780 C C . ASN A 1 94 ? -16.413 12.064 -2.884 1.00 42.12 94 ASN A C 1
ATOM 782 O O . ASN A 1 94 ? -16.353 12.749 -3.929 1.00 42.12 94 ASN A O 1
#

Radius of gyration: 12.48 Å; Cα contacts (8 Å, |Δi|>4): 94; chains: 1; bounding box: 25×29×35 Å

Foldseek 3Di:
DLVPLVVVLVVCLVPPPLVVLLVVCVVCQQPPDLSNLQSSLQSLLSSCVVPVVVSVVSLVVRLLSHDPSNLCSNCVPPDPVVSVVSVVSVVPSD

Nearest PDB structures (foldseek):
  6oxl-assembly1_B  TM=5.227E-01  e=9.444E+00  Mus musculus

Mean predicted aligned error: 5.86 Å

pLDDT: mean 83.97, std 16.65, range [42.12, 97.5]

Sequence (94 aa):
KNRIAIATTLAFIRHDRLDQTYQISEILIRHPEDLMQKGVGWMLREAGKRDRYSLIDFLNIYAGQMPRTMLGYAIERFEPDLKRYYRGLVAYSN

Secondary structure (DSSP, 8-state):
-THHHHHHHHHHHTTT-HHHHHHHHHHTTT-S-HHHHHHHHHHHHHHHHH-HHHHHHHHHHHGGGS-HHHHHHHTTTS-HHHHHHHHHHHHT--